Protein AF-A0A9E3JF42-F1 (afdb_monomer_lite)

pLDDT: mean 78.41, std 14.5, range [38.19, 93.81]

Sequence (55 aa):
MTDREMPEQYLDGYDRILTDVSATGRRLTREEIASRRALGEQAAEAGHGLRALIS

Radius of gyration: 12.16 Å; chains: 1; bounding box: 28×18×32 Å

Secondary structure (DSSP, 8-state):
-------GGGTTTHHHHHHHHHHH-PPPPHHHHHHHHHHHHHHHHTT--GGGS--

Foldseek 3Di:
DDLPVQPCVLCPCVVVVCVVCVVPVDDDDPVNVVSNVVSQVVSVVVVNDPVSVPD

Structure (mmCIF, N/CA/C/O backbone):
data_AF-A0A9E3JF42-F1
#
_entry.id   AF-A0A9E3JF42-F1
#
loop_
_atom_site.group_PDB
_atom_site.id
_atom_site.type_symbol
_atom_site.label_atom_id
_atom_site.label_alt_id
_atom_site.label_comp_id
_atom_site.label_asym_id
_atom_site.label_entity_id
_atom_site.label_seq_id
_atom_site.pdbx_PDB_ins_code
_atom_site.Cartn_x
_atom_site.Cartn_y
_atom_site.Cartn_z
_atom_site.occupancy
_atom_site.B_iso_or_equiv
_atom_site.auth_seq_id
_atom_site.auth_comp_id
_atom_site.auth_asym_id
_atom_site.auth_atom_id
_atom_site.pdbx_PDB_model_num
ATOM 1 N N . MET A 1 1 ? -2.325 11.182 -21.050 1.00 41.28 1 MET A N 1
ATOM 2 C CA . MET A 1 1 ? -2.164 10.683 -19.672 1.00 41.28 1 MET A CA 1
ATOM 3 C C . MET A 1 1 ? -1.627 9.283 -19.833 1.00 41.28 1 MET A C 1
ATOM 5 O O . MET A 1 1 ? -2.361 8.425 -20.296 1.00 41.28 1 MET A O 1
ATOM 9 N N . THR A 1 2 ? -0.311 9.130 -19.713 1.00 38.19 2 THR A N 1
ATOM 10 C CA . THR A 1 2 ? 0.363 7.868 -20.022 1.00 38.19 2 THR A CA 1
ATOM 11 C C . THR A 1 2 ? 0.124 6.936 -18.853 1.00 38.19 2 THR A C 1
ATOM 13 O O . THR A 1 2 ? 0.795 7.066 -17.832 1.00 38.19 2 THR A O 1
ATOM 16 N N . ASP A 1 3 ? -0.864 6.060 -19.017 1.00 47.78 3 ASP A N 1
ATOM 17 C CA . ASP A 1 3 ? -0.977 4.809 -18.282 1.00 47.78 3 ASP A CA 1
ATOM 18 C C . ASP A 1 3 ? 0.362 4.092 -18.457 1.00 47.78 3 ASP A C 1
ATOM 20 O O . ASP A 1 3 ? 0.713 3.599 -19.529 1.00 47.78 3 ASP A O 1
ATOM 24 N N . ARG A 1 4 ? 1.232 4.269 -17.470 1.00 54.53 4 ARG A N 1
ATOM 25 C CA . ARG A 1 4 ? 2.518 3.603 -17.433 1.00 54.53 4 ARG A CA 1
ATOM 26 C C . ARG A 1 4 ? 2.220 2.392 -16.592 1.00 54.53 4 ARG A C 1
ATOM 28 O O . ARG A 1 4 ? 2.282 2.519 -15.376 1.00 54.53 4 ARG A O 1
ATOM 35 N N . GLU A 1 5 ? 1.808 1.315 -17.260 1.00 55.53 5 GLU A N 1
ATOM 36 C CA . GLU A 1 5 ? 1.529 -0.003 -16.691 1.00 55.53 5 GLU A CA 1
ATOM 37 C C . GLU A 1 5 ? 2.638 -0.336 -15.692 1.00 55.53 5 GLU A C 1
ATOM 39 O O . GLU A 1 5 ? 3.745 -0.761 -16.031 1.00 55.53 5 GLU A O 1
ATOM 44 N N . MET A 1 6 ? 2.379 0.021 -14.441 1.00 60.62 6 MET A N 1
ATOM 45 C CA . MET A 1 6 ? 3.255 -0.255 -13.328 1.00 60.62 6 MET A CA 1
ATOM 46 C C . MET A 1 6 ? 3.106 -1.749 -13.115 1.00 60.62 6 MET A C 1
ATOM 48 O O . MET A 1 6 ? 1.971 -2.196 -12.944 1.00 60.62 6 MET A O 1
ATOM 52 N N . PRO A 1 7 ? 4.199 -2.527 -13.153 1.00 67.88 7 PRO A N 1
ATOM 53 C CA . PRO A 1 7 ? 4.097 -3.965 -12.991 1.00 67.88 7 PRO A CA 1
ATOM 54 C C . PRO A 1 7 ? 3.319 -4.263 -11.708 1.00 67.88 7 PRO A C 1
ATOM 56 O O . PRO A 1 7 ? 3.744 -3.848 -10.626 1.00 67.88 7 PRO A O 1
ATOM 59 N N . GLU A 1 8 ? 2.170 -4.936 -11.837 1.00 67.75 8 GLU A N 1
ATOM 60 C CA . GLU A 1 8 ? 1.210 -5.169 -10.745 1.00 67.75 8 GLU A CA 1
ATOM 61 C C . GLU A 1 8 ? 1.882 -5.819 -9.527 1.00 67.75 8 GLU A C 1
ATOM 63 O O . GLU A 1 8 ? 1.504 -5.559 -8.392 1.00 67.75 8 GLU A O 1
ATOM 68 N N . GLN A 1 9 ? 2.980 -6.548 -9.751 1.00 73.12 9 GLN A N 1
ATOM 69 C CA . GLN A 1 9 ? 3.855 -7.117 -8.724 1.00 73.12 9 GLN A CA 1
ATOM 70 C C . GLN A 1 9 ? 4.365 -6.108 -7.676 1.00 73.12 9 GLN A C 1
ATOM 72 O O . GLN A 1 9 ? 4.612 -6.489 -6.538 1.00 73.12 9 GLN A O 1
ATOM 77 N N . TYR A 1 10 ? 4.538 -4.826 -8.028 1.00 71.81 10 TYR A N 1
ATOM 78 C CA . TYR A 1 10 ? 4.968 -3.792 -7.075 1.00 71.81 10 TYR A CA 1
ATOM 79 C C . TYR A 1 10 ? 3.798 -3.192 -6.291 1.00 71.81 10 TYR A C 1
ATOM 81 O O . TYR A 1 10 ? 4.011 -2.469 -5.316 1.00 71.81 10 TYR A O 1
ATOM 89 N N . LEU A 1 11 ? 2.565 -3.441 -6.728 1.00 75.56 11 LEU A N 1
ATOM 90 C CA . LEU A 1 11 ? 1.324 -2.992 -6.099 1.00 75.56 11 LEU A CA 1
ATOM 91 C C . LEU A 1 11 ? 0.539 -4.151 -5.471 1.00 75.56 11 LEU A C 1
ATOM 93 O O . LEU A 1 11 ? -0.490 -3.897 -4.850 1.00 75.56 11 LEU A O 1
ATOM 97 N N . ASP A 1 12 ? 1.033 -5.383 -5.590 1.00 79.56 12 ASP A N 1
ATOM 98 C CA . ASP A 1 12 ? 0.395 -6.580 -5.059 1.00 79.56 12 ASP A CA 1
ATOM 99 C C . ASP A 1 12 ? 0.083 -6.424 -3.564 1.00 79.56 12 ASP A C 1
ATOM 101 O O . ASP A 1 12 ? 0.916 -5.991 -2.760 1.00 79.56 12 ASP A O 1
ATOM 105 N N . GLY A 1 13 ? -1.174 -6.689 -3.208 1.00 80.88 13 GLY A N 1
ATOM 106 C CA . GLY A 1 13 ? -1.687 -6.562 -1.846 1.00 80.88 13 GLY A CA 1
ATOM 107 C C . GLY A 1 13 ? -1.877 -5.127 -1.339 1.00 80.88 13 GLY A C 1
ATOM 108 O O . GLY A 1 13 ? -2.418 -4.945 -0.244 1.00 80.88 13 GLY A O 1
ATOM 109 N N . TYR A 1 14 ? -1.486 -4.095 -2.098 1.00 83.25 14 TYR A N 1
ATOM 110 C CA . TYR A 1 14 ? -1.696 -2.700 -1.702 1.00 83.25 14 TYR A CA 1
ATOM 111 C C . TYR A 1 14 ? -3.181 -2.321 -1.694 1.00 83.25 14 TYR A C 1
ATOM 113 O O . TYR A 1 14 ? -3.630 -1.631 -0.780 1.00 83.25 14 TYR A O 1
ATOM 121 N N . ASP A 1 15 ? -3.949 -2.812 -2.666 1.00 85.88 15 ASP A N 1
ATOM 122 C CA . ASP A 1 15 ? -5.404 -2.654 -2.758 1.00 85.88 15 ASP A CA 1
ATOM 123 C C . ASP A 1 15 ? -6.114 -3.225 -1.522 1.00 85.88 15 ASP A C 1
ATOM 125 O O . ASP A 1 15 ? -6.985 -2.580 -0.930 1.00 85.88 15 ASP A O 1
ATOM 129 N N . ARG A 1 16 ? -5.686 -4.410 -1.078 1.00 86.62 16 ARG A N 1
ATOM 130 C CA . ARG A 1 16 ? -6.271 -5.108 0.063 1.00 86.62 16 ARG A CA 1
ATOM 131 C C . ARG A 1 16 ? -5.950 -4.405 1.371 1.00 86.62 16 ARG A C 1
ATOM 133 O O . ARG A 1 16 ? -6.842 -4.234 2.200 1.00 86.62 16 ARG A O 1
ATOM 140 N N . ILE A 1 17 ? -4.702 -3.968 1.533 1.00 88.94 17 ILE A N 1
ATOM 141 C CA . ILE A 1 17 ? -4.282 -3.172 2.688 1.00 88.94 17 ILE A CA 1
ATOM 142 C C . ILE A 1 17 ? -5.094 -1.880 2.743 1.00 88.94 17 ILE A C 1
ATOM 144 O O . ILE A 1 17 ? -5.688 -1.595 3.779 1.00 88.94 17 ILE A O 1
ATOM 148 N N . LEU A 1 18 ? -5.173 -1.131 1.635 1.00 88.38 18 LEU A N 1
ATOM 149 C CA . LEU A 1 18 ? -5.939 0.114 1.563 1.00 88.38 18 LEU A CA 1
ATOM 150 C C . LEU A 1 1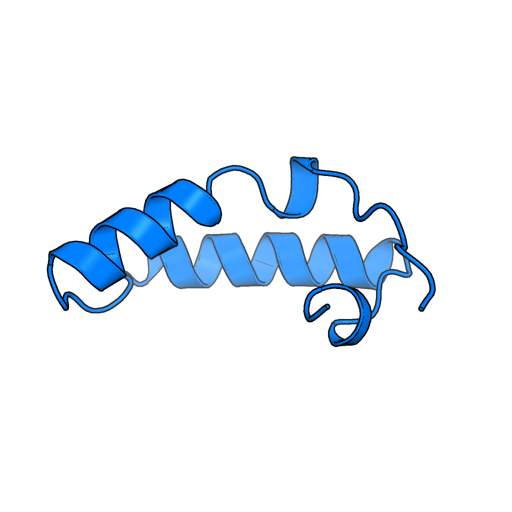8 ? -7.418 -0.101 1.869 1.00 88.38 18 LEU A C 1
ATOM 152 O O . LEU A 1 18 ? -7.991 0.663 2.637 1.00 88.38 18 LEU A O 1
ATOM 156 N N . THR A 1 19 ? -8.021 -1.157 1.328 1.00 91.31 19 THR A N 1
ATOM 157 C CA . THR A 1 19 ? -9.423 -1.496 1.596 1.00 91.31 19 THR A CA 1
ATOM 158 C C . THR A 1 19 ? -9.652 -1.743 3.085 1.00 91.31 19 THR A C 1
ATOM 160 O O . THR A 1 19 ? -10.588 -1.190 3.661 1.00 91.31 19 THR A O 1
ATOM 163 N N . ASP A 1 20 ? -8.777 -2.515 3.730 1.00 91.12 20 ASP A N 1
ATOM 164 C CA . ASP A 1 20 ? -8.864 -2.806 5.161 1.00 91.12 20 ASP A CA 1
ATOM 165 C C . ASP A 1 20 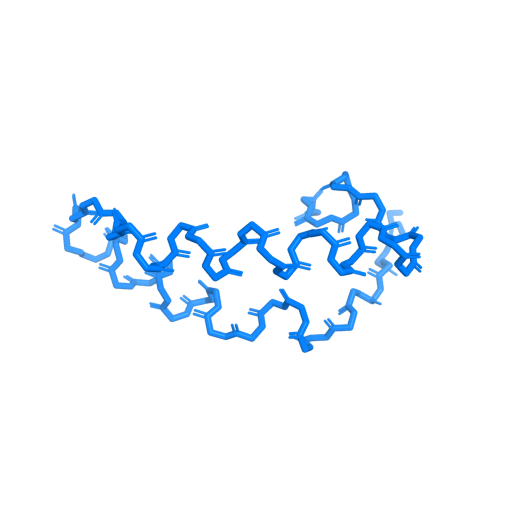? -8.675 -1.548 6.021 1.00 91.12 20 ASP A C 1
ATOM 167 O O . ASP A 1 20 ? -9.505 -1.261 6.889 1.00 91.12 20 ASP A O 1
ATOM 171 N N . VAL A 1 21 ? -7.640 -0.738 5.765 1.00 92.81 21 VAL A N 1
ATOM 172 C CA . VAL A 1 21 ? -7.422 0.493 6.544 1.00 92.81 21 VAL A CA 1
ATOM 173 C C . VAL A 1 21 ? -8.492 1.549 6.288 1.00 92.81 21 VAL A C 1
ATOM 175 O O . VAL A 1 21 ? -8.862 2.259 7.220 1.00 92.81 21 VAL A O 1
ATOM 178 N N . SER A 1 22 ? -9.039 1.645 5.076 1.00 90.12 22 SER A N 1
ATOM 179 C CA . SER A 1 22 ? -10.152 2.550 4.774 1.00 90.12 22 SER A CA 1
ATOM 180 C C . SER A 1 22 ? -11.456 2.094 5.423 1.00 90.12 22 SER A C 1
ATOM 182 O O . SER A 1 22 ? -12.205 2.934 5.914 1.00 90.12 22 SER A O 1
ATOM 184 N N . ALA A 1 23 ? -11.719 0.786 5.470 1.00 93.69 23 ALA A N 1
ATOM 185 C CA . ALA A 1 23 ? -12.913 0.240 6.111 1.00 93.69 23 ALA A CA 1
ATOM 186 C C . ALA A 1 23 ? -12.855 0.339 7.644 1.00 93.69 23 ALA A C 1
ATOM 188 O O . ALA A 1 23 ? -13.868 0.596 8.290 1.00 93.69 23 ALA A O 1
ATOM 189 N N . THR A 1 24 ? -11.675 0.132 8.233 1.00 92.69 24 THR A N 1
ATOM 190 C CA . THR A 1 24 ? -11.501 0.063 9.694 1.00 92.69 24 THR A CA 1
ATOM 191 C C . THR A 1 24 ? -11.026 1.374 10.321 1.00 92.69 24 THR A C 1
ATOM 193 O O . THR A 1 24 ? -11.145 1.552 11.532 1.00 92.69 24 THR A O 1
ATOM 196 N N . GLY A 1 25 ? -10.438 2.279 9.533 1.00 92.19 25 GLY A N 1
ATOM 197 C CA . GLY A 1 25 ? -9.749 3.475 10.027 1.00 92.19 25 GLY A CA 1
ATOM 198 C C . GLY A 1 25 ? -8.466 3.170 10.808 1.00 92.19 25 GLY A C 1
ATOM 199 O O . GLY A 1 25 ? -7.912 4.060 11.460 1.00 92.19 25 GLY A O 1
ATOM 200 N N . ARG A 1 26 ? -7.992 1.916 10.795 1.00 93.81 26 ARG A N 1
ATOM 201 C CA . ARG A 1 26 ? -6.796 1.517 11.538 1.00 93.81 26 ARG A CA 1
ATOM 202 C C . ARG A 1 26 ? -5.537 2.067 10.873 1.00 93.81 26 ARG A C 1
ATOM 204 O O . ARG A 1 26 ? -5.478 2.318 9.672 1.00 93.81 26 ARG A O 1
ATOM 211 N N . ARG A 1 27 ? -4.483 2.226 11.668 1.00 91.19 27 ARG A N 1
ATOM 212 C CA . ARG A 1 27 ? -3.170 2.622 11.156 1.00 91.19 27 ARG A CA 1
ATOM 213 C C . ARG A 1 27 ? -2.460 1.4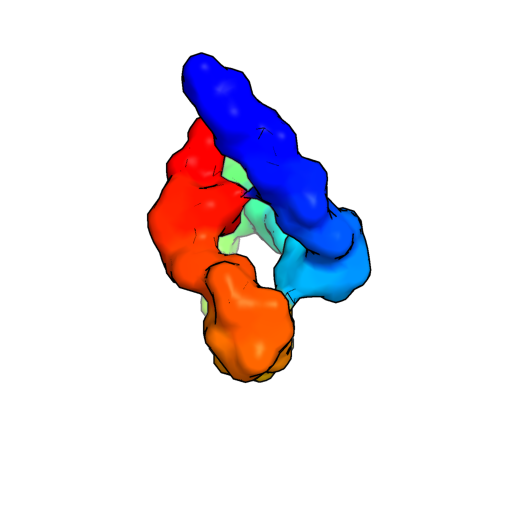12 10.546 1.00 91.19 27 ARG A C 1
ATOM 215 O O . ARG A 1 27 ? -2.515 0.330 11.125 1.00 91.19 27 ARG A O 1
ATOM 222 N N . LEU A 1 28 ? -1.742 1.625 9.440 1.00 89.50 28 LEU A N 1
ATOM 223 C CA . LEU A 1 28 ? -0.824 0.623 8.887 1.00 89.50 28 LEU A CA 1
ATOM 224 C C . LEU A 1 28 ? 0.159 0.145 9.961 1.00 89.50 28 LEU A C 1
ATOM 226 O O . LEU A 1 28 ? 0.728 0.954 10.707 1.00 89.50 28 LEU A O 1
ATOM 230 N N . THR A 1 29 ? 0.383 -1.164 10.015 1.00 91.44 29 THR A N 1
ATOM 231 C CA . THR A 1 29 ? 1.396 -1.748 10.894 1.00 91.44 29 THR A CA 1
ATOM 232 C C . THR A 1 29 ? 2.805 -1.453 10.379 1.00 91.44 29 THR A C 1
ATOM 234 O O . THR A 1 29 ? 3.019 -1.043 9.236 1.00 91.44 29 THR A O 1
ATOM 237 N N . ARG A 1 30 ? 3.809 -1.665 11.236 1.00 92.56 30 ARG A N 1
ATOM 238 C CA . ARG A 1 30 ? 5.215 -1.491 10.843 1.00 92.56 30 ARG A CA 1
ATOM 239 C C . ARG A 1 30 ? 5.623 -2.430 9.710 1.00 92.56 30 ARG A C 1
ATOM 241 O O . ARG A 1 30 ? 6.393 -2.008 8.856 1.00 92.56 30 ARG A O 1
ATOM 248 N N . GLU A 1 31 ? 5.110 -3.657 9.701 1.00 90.00 31 GLU A N 1
ATOM 249 C CA . GLU A 1 31 ? 5.399 -4.648 8.660 1.00 90.00 31 GLU A CA 1
ATOM 250 C C . GLU A 1 31 ? 4.805 -4.227 7.314 1.00 90.00 31 GLU A C 1
ATOM 252 O O . GLU A 1 31 ? 5.516 -4.229 6.313 1.00 90.00 31 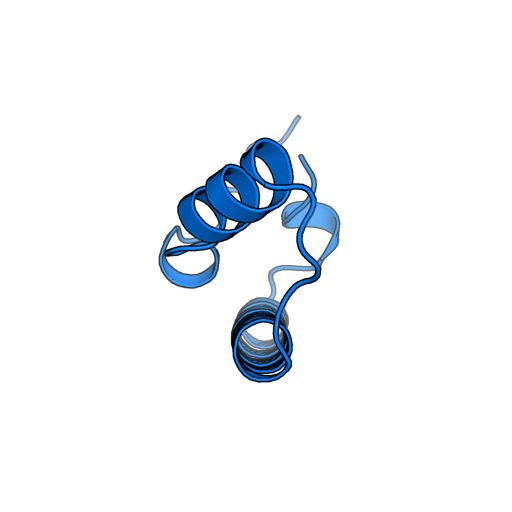GLU A O 1
ATOM 257 N N . GLU A 1 32 ? 3.557 -3.747 7.298 1.00 90.19 32 GLU A N 1
ATOM 258 C CA . GLU A 1 32 ? 2.920 -3.212 6.085 1.00 90.19 32 GLU A CA 1
ATOM 259 C C . GLU A 1 32 ? 3.692 -2.004 5.526 1.00 90.19 32 GLU A C 1
ATOM 261 O O . GLU A 1 32 ? 3.936 -1.909 4.323 1.00 90.19 32 GLU A O 1
ATOM 266 N N . ILE A 1 33 ? 4.151 -1.098 6.398 1.00 90.25 33 ILE A N 1
ATOM 267 C CA . ILE A 1 33 ? 4.974 0.054 5.994 1.00 90.25 33 ILE A CA 1
ATOM 268 C C . ILE A 1 33 ? 6.332 -0.401 5.441 1.00 90.25 33 ILE A C 1
ATOM 270 O O . ILE A 1 33 ? 6.797 0.147 4.441 1.00 90.25 33 ILE A O 1
ATOM 274 N N . ALA A 1 34 ? 6.985 -1.370 6.086 1.00 90.81 34 ALA A N 1
ATOM 275 C CA . ALA A 1 34 ? 8.286 -1.881 5.658 1.00 90.81 34 ALA A CA 1
ATOM 276 C C . ALA A 1 34 ? 8.192 -2.602 4.307 1.00 90.81 34 ALA A C 1
ATOM 278 O O . ALA A 1 34 ? 8.982 -2.312 3.411 1.00 90.81 34 ALA A O 1
ATOM 279 N N . SER A 1 35 ? 7.182 -3.459 4.134 1.00 87.69 35 SER A N 1
ATOM 280 C CA . SER A 1 35 ? 6.888 -4.135 2.868 1.00 87.69 35 SER A CA 1
ATOM 281 C C . SER A 1 35 ? 6.663 -3.121 1.743 1.00 87.69 35 SER A C 1
ATOM 283 O O . SER A 1 35 ? 7.279 -3.217 0.681 1.00 87.69 35 SER A O 1
ATOM 285 N N . ARG A 1 36 ? 5.887 -2.058 2.004 1.00 87.31 36 ARG A N 1
ATOM 286 C CA . ARG A 1 36 ? 5.641 -1.012 1.005 1.00 87.31 36 ARG A CA 1
ATOM 287 C C . ARG A 1 36 ? 6.892 -0.215 0.643 1.00 87.31 36 ARG A C 1
ATOM 289 O O . ARG A 1 36 ? 7.053 0.167 -0.513 1.00 87.31 36 ARG A O 1
ATOM 296 N N . ARG A 1 37 ? 7.781 0.035 1.610 1.00 87.69 37 ARG A N 1
ATOM 297 C CA . ARG A 1 37 ? 9.072 0.690 1.350 1.00 87.69 37 ARG A CA 1
ATOM 298 C C . ARG A 1 37 ? 9.982 -0.173 0.484 1.00 87.69 37 ARG A C 1
ATOM 300 O O . ARG A 1 37 ? 10.546 0.364 -0.458 1.00 87.69 37 ARG A O 1
ATOM 307 N N . ALA A 1 38 ? 10.078 -1.472 0.765 1.00 88.12 38 ALA A N 1
ATOM 308 C CA . ALA A 1 38 ? 10.887 -2.396 -0.028 1.00 88.12 38 ALA A CA 1
ATOM 309 C C . ALA A 1 38 ? 10.390 -2.477 -1.481 1.00 88.12 38 ALA A C 1
ATOM 311 O O . ALA A 1 38 ? 11.173 -2.312 -2.409 1.00 88.12 38 ALA A O 1
ATOM 312 N N . LEU A 1 39 ? 9.075 -2.619 -1.686 1.00 84.12 39 LEU A N 1
ATOM 313 C CA . LEU A 1 39 ? 8.487 -2.630 -3.031 1.00 84.12 39 LEU A CA 1
ATOM 314 C C . LEU A 1 39 ? 8.694 -1.298 -3.768 1.00 84.12 39 LEU A C 1
ATOM 316 O O . LEU A 1 39 ? 8.956 -1.287 -4.968 1.00 84.12 39 LEU A O 1
ATOM 320 N N . GLY A 1 40 ? 8.607 -0.173 -3.052 1.00 83.12 40 GLY A N 1
ATOM 321 C CA . GLY A 1 40 ? 8.891 1.149 -3.610 1.00 83.12 40 GLY A CA 1
ATOM 322 C C . GLY A 1 40 ? 10.359 1.337 -4.004 1.00 83.12 40 GLY A C 1
ATOM 323 O O . GLY A 1 40 ? 10.632 1.952 -5.032 1.00 83.12 40 GLY A O 1
ATOM 324 N N . GLU A 1 41 ? 11.292 0.792 -3.222 1.00 86.94 41 GLU A N 1
ATOM 325 C CA . GLU A 1 41 ? 12.725 0.784 -3.537 1.00 86.94 41 GLU A CA 1
ATOM 326 C C . GLU A 1 41 ? 13.000 -0.045 -4.796 1.00 86.94 41 GLU A C 1
ATOM 328 O O . GLU A 1 41 ? 13.576 0.478 -5.746 1.00 86.94 41 GLU A O 1
ATOM 333 N N . GLN A 1 42 ? 12.461 -1.266 -4.877 1.00 84.56 42 GLN A N 1
ATOM 334 C CA . GLN A 1 42 ? 12.595 -2.120 -6.063 1.00 84.56 42 GLN A CA 1
ATOM 335 C C . GLN A 1 42 ? 11.973 -1.490 -7.319 1.00 84.56 42 GLN A C 1
ATOM 337 O O . GLN A 1 42 ? 12.523 -1.605 -8.414 1.00 84.56 42 GLN A O 1
ATOM 342 N N . ALA A 1 43 ? 10.834 -0.805 -7.179 1.00 80.00 43 ALA A N 1
ATOM 343 C CA . ALA A 1 43 ? 10.217 -0.073 -8.280 1.00 80.00 43 ALA A CA 1
ATOM 344 C C . ALA A 1 43 ? 11.104 1.096 -8.746 1.00 80.00 43 ALA A C 1
ATOM 346 O O . ALA A 1 43 ? 11.270 1.301 -9.950 1.00 80.00 43 ALA A O 1
ATOM 347 N N . ALA A 1 44 ? 11.714 1.830 -7.810 1.00 82.00 44 ALA A N 1
ATOM 348 C CA . ALA A 1 44 ? 12.638 2.915 -8.124 1.00 82.00 44 ALA A CA 1
ATOM 349 C C . ALA A 1 44 ? 13.916 2.404 -8.811 1.00 82.00 44 ALA A C 1
ATOM 351 O O . ALA A 1 44 ? 14.345 3.002 -9.798 1.00 82.00 44 ALA A O 1
ATOM 352 N N . GLU A 1 45 ? 14.478 1.284 -8.348 1.00 82.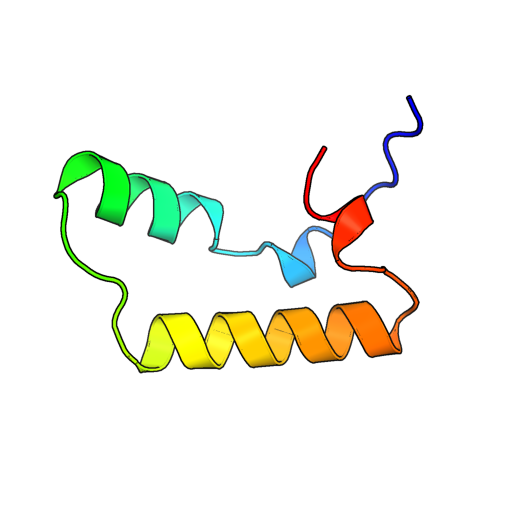44 45 GLU A N 1
ATOM 353 C CA . GLU A 1 45 ? 15.606 0.602 -8.999 1.00 82.44 45 GLU A CA 1
ATOM 354 C C . GLU A 1 45 ? 15.262 0.156 -10.427 1.00 82.44 45 GLU A C 1
ATOM 356 O O . GLU A 1 45 ? 16.075 0.306 -11.338 1.00 82.44 45 GLU A O 1
ATOM 361 N N . ALA A 1 46 ? 14.030 -0.307 -10.655 1.00 81.75 46 ALA A N 1
ATOM 362 C CA . ALA A 1 46 ? 13.514 -0.654 -11.980 1.00 81.75 46 ALA A CA 1
ATOM 363 C C . ALA A 1 46 ? 13.173 0.572 -12.862 1.00 81.75 46 ALA A C 1
ATOM 365 O O . ALA A 1 46 ? 12.695 0.419 -13.986 1.00 81.75 46 ALA A O 1
ATOM 366 N N . GLY A 1 47 ? 13.423 1.798 -12.387 1.00 79.62 47 GLY A N 1
ATOM 367 C CA . GLY A 1 47 ? 13.201 3.035 -13.141 1.00 79.62 47 GLY A CA 1
ATOM 368 C C . GLY A 1 47 ? 11.764 3.560 -13.094 1.00 79.62 47 GLY A C 1
ATOM 369 O O . GLY A 1 47 ? 11.423 4.510 -13.808 1.00 79.62 47 GLY A O 1
ATOM 370 N N . HIS A 1 48 ? 10.915 2.990 -12.240 1.00 77.38 48 HIS A N 1
ATOM 371 C CA . HIS A 1 48 ? 9.575 3.495 -11.994 1.00 77.38 48 HIS A CA 1
ATOM 372 C C . HIS A 1 48 ? 9.604 4.535 -10.870 1.00 77.38 48 HIS A C 1
ATOM 374 O O . HIS A 1 48 ? 9.656 4.223 -9.683 1.00 77.38 48 HIS A O 1
ATOM 380 N N . GLY A 1 49 ? 9.578 5.816 -11.242 1.00 68.06 49 GLY A N 1
ATOM 381 C CA . GLY A 1 49 ? 9.506 6.898 -10.263 1.00 68.06 49 GLY A CA 1
ATOM 382 C C . GLY A 1 49 ? 8.188 6.883 -9.481 1.00 68.06 49 GLY A C 1
ATOM 383 O O . GLY A 1 49 ? 7.136 6.586 -10.038 1.00 68.06 49 GLY A O 1
ATOM 384 N N . LEU A 1 50 ? 8.221 7.317 -8.216 1.00 67.00 50 LEU A N 1
ATOM 385 C CA . LEU A 1 50 ? 7.055 7.409 -7.316 1.00 67.00 50 LEU A CA 1
ATOM 386 C C . LEU A 1 50 ? 5.847 8.150 -7.912 1.00 67.00 50 LEU A C 1
ATOM 388 O O . LEU A 1 50 ? 4.706 7.891 -7.556 1.00 67.00 50 LEU A O 1
ATOM 392 N N . ARG A 1 51 ? 6.098 9.068 -8.846 1.00 62.78 51 ARG A N 1
ATOM 393 C CA . ARG A 1 51 ? 5.066 9.838 -9.546 1.00 62.78 51 ARG A CA 1
ATOM 394 C C . ARG A 1 51 ? 4.311 9.027 -10.606 1.00 62.78 51 ARG A C 1
ATOM 396 O O . ARG A 1 51 ? 3.242 9.450 -11.010 1.00 62.78 51 ARG A O 1
ATOM 403 N N . ALA A 1 52 ? 4.856 7.891 -11.042 1.00 60.88 52 ALA A N 1
ATOM 404 C CA . ALA A 1 52 ? 4.154 6.899 -11.855 1.00 60.88 52 ALA A CA 1
ATOM 405 C C . ALA A 1 52 ? 3.270 5.965 -11.004 1.00 60.88 52 ALA A C 1
ATOM 407 O O . ALA A 1 52 ? 2.379 5.332 -11.549 1.00 60.88 52 ALA A O 1
ATOM 408 N N . LEU A 1 53 ? 3.482 5.910 -9.679 1.00 59.16 53 LEU A N 1
ATOM 409 C CA . LEU A 1 53 ? 2.646 5.144 -8.739 1.00 59.16 53 LEU A CA 1
ATOM 410 C C . LEU A 1 53 ? 1.372 5.898 -8.318 1.00 59.16 53 LEU A C 1
ATOM 412 O O . LEU A 1 53 ? 0.514 5.320 -7.657 1.00 59.16 53 LEU A O 1
ATOM 416 N N . ILE A 1 54 ? 1.278 7.192 -8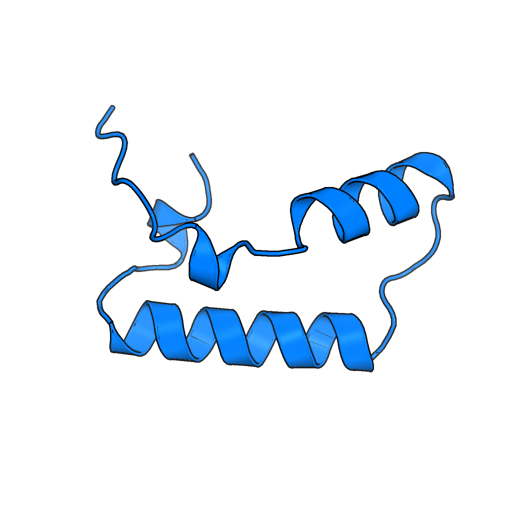.643 1.00 57.16 54 ILE A N 1
ATOM 417 C CA . ILE A 1 54 ? 0.142 8.065 -8.333 1.00 57.16 54 ILE A CA 1
ATOM 418 C C . ILE A 1 54 ? -0.418 8.547 -9.675 1.00 57.16 54 ILE A C 1
ATOM 420 O O . ILE A 1 54 ? 0.023 9.579 -10.186 1.00 57.16 54 ILE A O 1
ATOM 424 N N . SER A 1 55 ? -1.335 7.779 -10.265 1.00 53.47 55 SER A N 1
ATOM 425 C CA . SER A 1 55 ? -2.130 8.200 -11.427 1.00 53.47 55 SER A CA 1
ATOM 426 C C . SER A 1 55 ? -3.607 8.272 -11.085 1.00 53.47 55 SER A C 1
ATOM 428 O O . SER A 1 55 ? -4.035 7.566 -10.148 1.00 53.47 55 SER A O 1
#